Protein AF-A0AA96JZN0-F1 (afdb_monomer)

pLDDT: mean 90.64, std 12.5, range [36.22, 98.31]

Foldseek 3Di:
DDDPPDPDLVLVLLVLVLQLLVLLLLLLCCLQDPVSVPPDPPVVSVVSNVVSLVVNLVSCVVPVPVNVVSVVLVVVSVVLSVVCVVPVPPVVSNVVSVVSSVVSVVSSVVSVVVSVVVVVD

Radius of gyration: 16.07 Å; Cα contacts (8 Å, |Δi|>4): 79; chains: 1; bounding box: 52×25×39 Å

Secondary structure (DSSP, 8-state):
-PPP----HHHHHHHHHHHHHHHHHHHHHHHH-TTGGGSS-HHHHHHHHHHHHHHHHHHTTT-HHHHHHHHHHHHHHHHHHHHHHH-TT-HHHHHHHHHHHHHHHHHHHHHHHHHHHHHT-

Organism: NCBI:txid3020900

Solvent-accessible surface area (backbone atoms only — not comparable to full-atom values): 6782 Å² total; per-residue (Å²): 132,83,74,80,85,68,76,55,68,67,54,56,50,46,53,44,48,40,53,39,46,50,47,55,42,49,51,47,42,39,67,77,30,79,73,55,48,68,76,54,62,67,72,61,49,54,48,54,45,53,53,39,50,50,52,45,50,59,73,24,62,88,41,56,70,62,29,54,49,52,53,50,52,48,54,51,51,52,52,49,46,57,51,30,74,76,42,78,82,42,64,68,52,51,53,50,46,52,53,52,41,54,54,40,51,54,52,45,52,54,47,48,54,49,48,54,56,65,69,72,107

Nearest PDB structures (foldseek):
  7ah0-assembly1_A  TM=4.803E-01  e=3.529E+00  synthetic construct
  4tx5-assembly1_B  TM=3.724E-01  e=3.728E+00  Homo sapiens
  8to0-assembly1_C  TM=3.781E-01  e=8.976E+00  Mus musculus
  6ixg-assembly2_B  TM=2.733E-01  e=5.785E+00  Homo sapiens

Sequence (121 aa):
MTEPDTPLPHITTTETLVRFYVLLSQYIDRCLDEATKRSLPEGEFQKHLAETHTQVTELLTTNRVVKNKAETEFQRITTLCEQFLKTPNDQTLKSSLHHEHDVLRIKMLALSDLLAVFRSV

Mean predicted aligned error: 5.16 Å

Structure (mmCIF, N/CA/C/O backbone):
data_AF-A0AA96JZN0-F1
#
_entry.id   AF-A0AA96JZN0-F1
#
loop_
_atom_site.group_PDB
_atom_site.id
_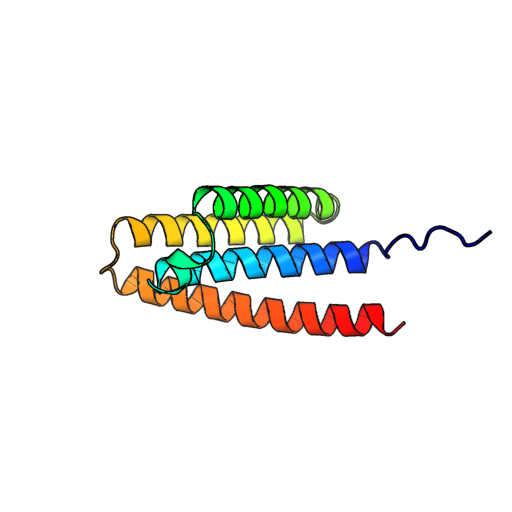atom_site.type_symbol
_atom_site.label_atom_id
_atom_site.label_alt_id
_atom_site.label_comp_id
_atom_site.label_asym_id
_atom_site.label_entity_id
_atom_site.label_seq_id
_atom_site.pdbx_PDB_ins_code
_atom_site.Cartn_x
_atom_site.Cartn_y
_atom_site.Cartn_z
_atom_site.occupancy
_atom_site.B_iso_or_equiv
_atom_site.auth_seq_id
_atom_site.auth_comp_id
_atom_site.auth_asym_id
_atom_site.auth_atom_id
_atom_site.pdbx_PDB_model_num
ATOM 1 N N . MET A 1 1 ? 35.779 6.752 -16.414 1.00 36.22 1 MET A N 1
ATOM 2 C CA . MET A 1 1 ? 34.559 7.527 -16.120 1.00 36.22 1 MET A CA 1
ATOM 3 C C . MET A 1 1 ? 33.462 6.504 -15.936 1.00 36.22 1 MET A C 1
ATOM 5 O O . MET A 1 1 ? 33.042 5.917 -16.919 1.00 36.22 1 MET A O 1
ATOM 9 N N . THR A 1 2 ? 33.140 6.163 -14.694 1.00 43.53 2 THR A N 1
ATOM 10 C CA . THR A 1 2 ? 32.021 5.273 -14.370 1.00 43.53 2 THR A CA 1
ATOM 11 C C . THR A 1 2 ? 30.747 6.043 -14.697 1.00 43.53 2 THR A C 1
ATOM 13 O O . THR A 1 2 ? 30.541 7.123 -14.142 1.00 43.53 2 THR A O 1
ATOM 16 N N . GLU A 1 3 ? 29.959 5.564 -15.660 1.00 51.66 3 GLU A N 1
ATOM 17 C CA . GLU A 1 3 ? 28.617 6.101 -15.894 1.00 51.66 3 GLU A CA 1
ATOM 18 C C . GLU A 1 3 ? 27.842 6.050 -14.569 1.00 51.66 3 GLU A C 1
ATOM 20 O O . GLU A 1 3 ? 27.996 5.081 -13.820 1.00 51.66 3 GLU A O 1
ATOM 25 N N . PRO A 1 4 ? 27.075 7.097 -14.217 1.00 52.47 4 PRO A N 1
ATOM 26 C CA . PRO A 1 4 ? 26.229 7.038 -13.040 1.00 52.47 4 PRO A CA 1
ATOM 27 C C . PRO A 1 4 ? 25.249 5.883 -13.235 1.00 52.47 4 PRO A C 1
ATOM 29 O O . PRO A 1 4 ? 24.447 5.900 -14.171 1.00 52.47 4 PRO A O 1
ATOM 32 N N . ASP A 1 5 ? 25.369 4.886 -12.361 1.00 58.72 5 ASP A N 1
ATOM 33 C CA . ASP A 1 5 ? 24.528 3.697 -12.290 1.00 58.72 5 ASP A CA 1
ATOM 34 C C . ASP A 1 5 ? 23.094 4.153 -11.998 1.00 58.72 5 ASP A C 1
ATOM 36 O O . ASP A 1 5 ? 22.682 4.361 -10.855 1.00 58.72 5 ASP A O 1
ATOM 40 N N . THR A 1 6 ? 22.381 4.508 -13.065 1.00 60.56 6 THR A N 1
ATOM 41 C CA . THR A 1 6 ? 21.038 5.060 -12.973 1.00 60.56 6 THR A CA 1
ATOM 42 C C . THR A 1 6 ? 20.131 3.861 -12.753 1.00 60.56 6 THR A C 1
ATOM 44 O O . THR A 1 6 ? 20.064 3.008 -13.643 1.00 60.56 6 THR A O 1
ATOM 47 N N . PRO A 1 7 ? 19.461 3.746 -11.592 1.00 68.69 7 PRO A N 1
ATOM 48 C CA . PRO A 1 7 ? 18.688 2.558 -11.278 1.00 68.69 7 PRO A CA 1
ATOM 49 C C . PRO A 1 7 ? 17.664 2.309 -12.382 1.00 68.69 7 PRO A C 1
ATOM 51 O O . PRO A 1 7 ? 16.976 3.228 -12.837 1.00 68.69 7 PRO A O 1
ATOM 54 N N . LEU A 1 8 ? 17.607 1.059 -12.850 1.00 84.62 8 LEU A N 1
ATOM 55 C CA . LEU A 1 8 ? 16.758 0.690 -13.974 1.00 84.62 8 LEU A CA 1
ATOM 56 C C . LEU A 1 8 ? 15.305 1.091 -13.659 1.00 84.62 8 LEU A C 1
ATOM 58 O O . LEU A 1 8 ? 14.813 0.759 -12.576 1.00 84.62 8 LEU A O 1
ATOM 62 N N . PRO A 1 9 ? 14.576 1.750 -14.582 1.00 88.38 9 PRO A N 1
ATOM 63 C CA . PRO A 1 9 ? 13.260 2.322 -14.280 1.00 88.38 9 PRO A CA 1
ATOM 64 C C . PRO A 1 9 ? 12.256 1.330 -13.673 1.00 88.38 9 PRO A C 1
ATOM 66 O O . PRO A 1 9 ? 11.439 1.695 -12.826 1.00 88.38 9 PRO A O 1
ATOM 69 N N . HIS A 1 10 ? 12.325 0.057 -14.075 1.00 90.06 10 HIS A N 1
ATOM 70 C CA . HIS A 1 10 ? 11.462 -1.000 -13.550 1.00 90.06 10 HIS A CA 1
ATOM 71 C C . HIS A 1 10 ? 11.814 -1.399 -12.107 1.00 90.06 10 HIS A C 1
ATOM 73 O O . HIS A 1 10 ? 10.900 -1.714 -11.345 1.00 90.06 10 HIS A O 1
ATOM 79 N N . ILE A 1 11 ? 13.088 -1.327 -11.702 1.00 94.25 11 ILE A N 1
ATOM 80 C CA . ILE A 1 11 ? 13.515 -1.533 -10.310 1.00 94.25 11 ILE A CA 1
ATOM 81 C C . ILE A 1 11 ? 12.946 -0.408 -9.451 1.00 94.25 11 ILE A C 1
ATOM 83 O O . ILE A 1 11 ? 12.186 -0.685 -8.528 1.00 94.25 11 ILE A O 1
ATOM 87 N N . THR A 1 12 ? 13.200 0.854 -9.811 1.00 93.94 12 THR A N 1
ATOM 88 C CA . THR A 1 12 ? 12.691 2.017 -9.062 1.00 93.94 12 THR A CA 1
ATOM 89 C C . THR A 1 12 ? 11.165 2.014 -8.952 1.00 93.94 12 THR A C 1
ATOM 91 O O . THR A 1 12 ? 10.613 2.261 -7.878 1.00 93.94 12 THR A O 1
ATOM 94 N N . THR A 1 13 ? 10.460 1.688 -10.040 1.00 94.31 13 THR A N 1
ATOM 95 C CA . THR A 1 13 ? 8.991 1.585 -10.032 1.00 94.31 13 THR A CA 1
ATOM 96 C C . THR A 1 13 ? 8.511 0.496 -9.076 1.00 94.31 13 THR A C 1
ATOM 98 O O . THR A 1 13 ? 7.612 0.729 -8.268 1.00 94.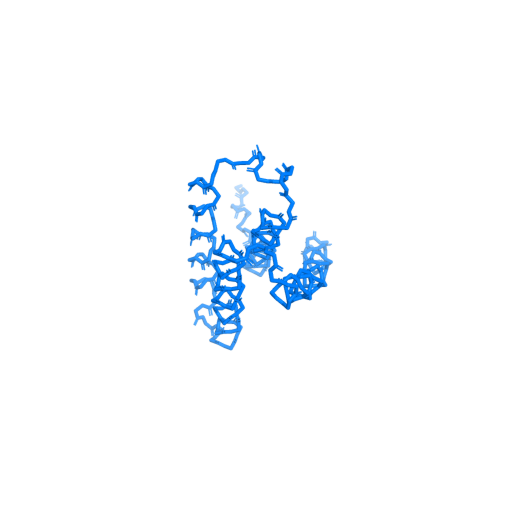31 13 THR A O 1
ATOM 101 N N . THR A 1 14 ? 9.128 -0.685 -9.131 1.00 95.75 14 THR A N 1
ATOM 102 C CA . THR A 1 14 ? 8.735 -1.822 -8.291 1.00 95.75 14 THR A CA 1
ATOM 103 C C . THR A 1 14 ? 9.067 -1.564 -6.816 1.00 95.75 14 THR A C 1
ATOM 105 O O . THR A 1 14 ? 8.237 -1.833 -5.955 1.00 95.75 14 THR A O 1
ATOM 108 N N . GLU A 1 15 ? 10.212 -0.950 -6.504 1.00 96.12 15 GLU A N 1
ATOM 109 C CA . GLU A 1 15 ? 10.581 -0.531 -5.141 1.00 96.12 15 GLU A CA 1
ATOM 110 C C . GLU A 1 15 ? 9.583 0.468 -4.557 1.00 96.12 15 GLU A C 1
ATOM 112 O O . GLU A 1 15 ? 9.183 0.356 -3.396 1.00 96.12 15 GLU A O 1
ATOM 117 N N . THR A 1 16 ? 9.158 1.435 -5.369 1.00 96.75 16 THR A N 1
ATOM 118 C CA . THR A 1 16 ? 8.204 2.462 -4.943 1.00 96.75 16 THR A CA 1
ATOM 119 C C . THR A 1 16 ? 6.824 1.848 -4.698 1.00 96.75 16 THR A C 1
ATOM 121 O O . THR A 1 16 ? 6.182 2.174 -3.701 1.00 96.75 16 THR A O 1
ATOM 124 N N . LEU A 1 17 ? 6.403 0.888 -5.531 1.00 97.19 17 LEU A N 1
ATOM 125 C CA . LEU A 1 17 ? 5.186 0.101 -5.308 1.00 97.19 17 LEU A CA 1
ATOM 126 C C . LEU A 1 17 ? 5.257 -0.757 -4.039 1.00 97.19 17 LEU A C 1
ATOM 128 O O . LEU A 1 17 ? 4.281 -0.815 -3.294 1.00 97.19 17 LEU A O 1
ATOM 132 N N . VAL A 1 18 ? 6.398 -1.392 -3.753 1.00 97.69 18 VAL A N 1
ATOM 133 C CA . VAL A 1 18 ? 6.583 -2.126 -2.491 1.00 97.69 18 VAL A CA 1
ATOM 134 C C . VAL A 1 18 ? 6.439 -1.178 -1.306 1.00 97.69 18 VAL A C 1
ATOM 136 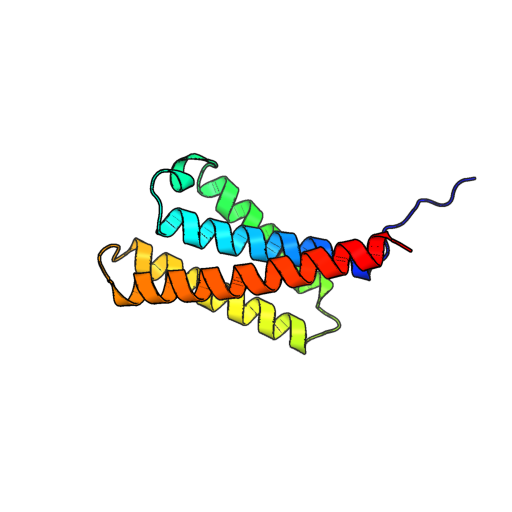O O . VAL A 1 18 ? 5.652 -1.458 -0.406 1.00 97.69 18 VAL A O 1
ATOM 139 N N . ARG A 1 19 ? 7.131 -0.030 -1.319 1.00 97.56 19 ARG A N 1
ATOM 140 C CA . ARG A 1 19 ? 7.035 0.972 -0.244 1.00 97.56 19 ARG A CA 1
ATOM 141 C C . ARG A 1 19 ? 5.599 1.455 -0.045 1.00 97.56 19 ARG A C 1
ATOM 143 O O . ARG A 1 19 ? 5.144 1.569 1.089 1.00 97.56 19 ARG A O 1
ATOM 150 N N . PHE A 1 20 ? 4.883 1.697 -1.137 1.00 98.25 20 PHE A N 1
ATOM 151 C CA . PHE A 1 20 ? 3.481 2.095 -1.116 1.00 98.25 20 PHE A CA 1
ATOM 152 C C . PHE A 1 20 ? 2.588 1.060 -0.421 1.00 98.25 20 PHE A C 1
ATOM 154 O O . PHE A 1 20 ? 1.844 1.408 0.495 1.00 98.25 20 PHE A O 1
ATOM 161 N N . TYR A 1 21 ? 2.700 -0.217 -0.794 1.00 98.12 21 TYR A N 1
ATOM 162 C CA . TYR A 1 21 ? 1.900 -1.272 -0.170 1.00 98.12 21 TYR A CA 1
ATOM 163 C C . TYR A 1 21 ? 2.311 -1.565 1.278 1.00 98.12 21 TYR A C 1
ATOM 165 O O . TYR A 1 21 ? 1.442 -1.868 2.095 1.00 98.12 21 TYR A O 1
ATOM 173 N N . VAL A 1 22 ? 3.591 -1.396 1.627 1.00 96.56 22 VAL A N 1
ATOM 174 C CA . VAL A 1 22 ? 4.059 -1.454 3.021 1.00 96.56 22 VAL A CA 1
ATOM 175 C C . VAL A 1 22 ? 3.391 -0.368 3.860 1.00 96.56 22 VAL A C 1
ATOM 177 O O . VAL A 1 22 ? 2.876 -0.669 4.933 1.00 96.56 22 VAL A O 1
ATOM 180 N N . LEU A 1 23 ? 3.348 0.877 3.376 1.00 96.62 23 LEU A N 1
ATOM 181 C CA . LEU A 1 23 ? 2.703 1.976 4.101 1.00 96.62 23 LEU A CA 1
ATOM 182 C C . LEU A 1 23 ? 1.194 1.745 4.254 1.00 96.62 23 LEU A C 1
ATOM 184 O O . LEU A 1 23 ? 0.653 1.977 5.329 1.00 96.62 23 LEU A O 1
ATOM 188 N N . LEU A 1 24 ? 0.511 1.221 3.232 1.00 97.62 24 LEU A N 1
ATOM 189 C CA . LEU A 1 24 ? -0.903 0.847 3.361 1.00 97.62 24 LEU A CA 1
ATOM 190 C C . LEU A 1 24 ? -1.124 -0.266 4.395 1.00 97.62 24 LEU A C 1
ATOM 192 O O . LEU A 1 24 ? -2.051 -0.170 5.196 1.00 97.62 24 LEU A O 1
ATOM 196 N N . SER A 1 25 ? -0.252 -1.278 4.426 1.00 96.25 25 SER A N 1
ATOM 197 C CA . SER A 1 25 ? -0.303 -2.349 5.429 1.00 96.25 25 SER A CA 1
ATOM 198 C C . SER A 1 25 ? -0.110 -1.788 6.834 1.00 96.25 25 SER A C 1
ATOM 200 O O . SER A 1 25 ? -0.914 -2.055 7.720 1.00 96.25 25 SER A O 1
ATOM 202 N N . GLN A 1 26 ? 0.887 -0.917 7.011 1.00 94.62 26 GLN A N 1
ATOM 203 C CA . GLN A 1 26 ? 1.133 -0.229 8.275 1.00 94.62 26 GLN A CA 1
ATOM 204 C C . GLN A 1 26 ? -0.057 0.633 8.700 1.00 94.62 26 GLN A C 1
ATOM 206 O O . GLN A 1 26 ? -0.325 0.734 9.894 1.00 94.62 26 GLN A O 1
ATOM 211 N N . TYR A 1 27 ? -0.797 1.238 7.764 1.00 95.25 27 TYR A N 1
ATOM 212 C CA . TYR A 1 27 ? -1.994 1.993 8.131 1.00 95.25 27 TYR A CA 1
ATOM 213 C C . TYR A 1 27 ? -3.063 1.077 8.737 1.00 95.25 27 TYR A C 1
ATOM 215 O O . TYR A 1 27 ? -3.662 1.411 9.761 1.00 95.25 27 TYR A O 1
ATOM 223 N N . ILE A 1 28 ? -3.263 -0.100 8.137 1.00 95.50 28 ILE A N 1
ATOM 224 C CA . ILE A 1 28 ? -4.181 -1.115 8.658 1.00 95.50 28 ILE A CA 1
ATOM 225 C C . ILE A 1 28 ? -3.711 -1.603 10.034 1.00 95.50 28 ILE A C 1
ATOM 227 O O . ILE A 1 28 ? -4.509 -1.639 10.971 1.00 95.50 28 ILE A O 1
ATOM 231 N N . ASP A 1 29 ? -2.421 -1.898 10.195 1.00 93.25 29 ASP A N 1
ATOM 232 C CA . ASP A 1 29 ? -1.858 -2.347 11.473 1.00 93.25 29 ASP A CA 1
ATOM 233 C C . ASP A 1 29 ? -2.044 -1.296 12.571 1.00 93.25 29 ASP A C 1
ATOM 235 O O . ASP A 1 29 ? -2.454 -1.620 13.681 1.00 93.25 29 ASP A O 1
ATOM 239 N N . ARG A 1 30 ? -1.843 -0.011 12.257 1.00 91.31 30 ARG A N 1
ATOM 240 C CA . ARG A 1 30 ? -2.118 1.100 13.183 1.00 91.31 30 ARG A CA 1
ATOM 241 C C . ARG A 1 30 ? -3.597 1.218 13.543 1.00 91.31 30 ARG A C 1
ATOM 243 O O . ARG A 1 30 ? -3.909 1.731 14.612 1.00 91.31 30 ARG A O 1
ATOM 250 N N . CYS A 1 31 ? -4.514 0.774 12.687 1.00 90.88 31 CYS A N 1
ATOM 251 C CA . CYS A 1 31 ? -5.934 0.725 13.027 1.00 90.88 31 CYS A CA 1
ATOM 252 C C . CYS A 1 31 ? -6.238 -0.439 13.977 1.00 90.88 31 CYS A C 1
ATOM 254 O O . CYS A 1 31 ? -6.972 -0.258 14.947 1.00 90.88 31 CYS A O 1
ATOM 256 N N . LEU A 1 32 ? -5.666 -1.616 13.710 1.00 90.19 32 LEU A N 1
ATOM 257 C CA . LEU A 1 32 ? -5.981 -2.866 14.405 1.00 90.19 32 LEU A CA 1
ATOM 258 C C . LEU A 1 32 ? -5.200 -3.078 15.712 1.00 90.19 32 LEU A C 1
ATOM 260 O O . LEU A 1 32 ? -5.693 -3.786 16.592 1.00 90.19 32 LEU A O 1
ATOM 264 N N . ASP A 1 33 ? -4.008 -2.491 15.840 1.00 83.75 33 ASP A N 1
ATOM 265 C CA . ASP A 1 33 ? -3.073 -2.726 16.940 1.00 83.75 33 ASP A CA 1
ATOM 266 C C . ASP A 1 33 ? -2.577 -1.423 17.597 1.00 83.75 33 ASP A C 1
ATOM 268 O O . ASP A 1 33 ? -1.921 -0.570 16.993 1.00 83.75 33 ASP A O 1
ATOM 272 N N . GLU A 1 34 ? -2.834 -1.310 18.901 1.00 64.06 34 GLU A N 1
ATOM 273 C CA . GLU A 1 34 ? -2.391 -0.200 19.749 1.00 64.06 34 GLU A CA 1
ATOM 274 C C . GLU A 1 34 ? -0.863 -0.121 19.899 1.00 64.06 34 GLU A C 1
ATOM 276 O O . GLU A 1 34 ? -0.324 0.966 20.125 1.00 64.06 34 GLU A O 1
ATOM 281 N N . ALA A 1 35 ? -0.139 -1.241 19.777 1.00 62.66 35 ALA A N 1
ATOM 282 C CA . ALA A 1 35 ? 1.322 -1.236 19.840 1.00 62.66 35 ALA A CA 1
ATOM 283 C C . ALA A 1 35 ? 1.927 -0.588 18.586 1.00 62.66 35 ALA A C 1
ATOM 285 O O . ALA A 1 35 ? 2.857 0.218 18.687 1.00 62.66 35 ALA A O 1
ATOM 286 N N . THR A 1 36 ? 1.341 -0.855 17.417 1.00 65.25 36 THR A N 1
ATOM 287 C CA . THR A 1 36 ? 1.795 -0.302 16.135 1.00 65.25 36 THR A CA 1
ATOM 288 C C . THR A 1 36 ? 1.480 1.194 15.989 1.00 65.25 36 THR A C 1
ATOM 290 O O . THR A 1 36 ? 2.232 1.923 15.338 1.00 65.25 36 THR A O 1
ATOM 293 N N . LYS A 1 37 ? 0.460 1.719 16.688 1.00 61.59 37 LYS A N 1
ATOM 294 C CA . LYS A 1 37 ? 0.200 3.174 16.774 1.00 61.59 37 LYS A CA 1
ATOM 295 C C . LYS A 1 37 ? 1.380 3.980 17.333 1.00 61.59 37 LYS A C 1
ATOM 297 O O . LYS A 1 37 ? 1.507 5.164 17.027 1.00 61.59 37 LYS A O 1
ATOM 302 N N . ARG A 1 38 ? 2.256 3.360 18.135 1.00 59.50 38 ARG A N 1
ATOM 303 C CA . ARG A 1 38 ? 3.349 4.042 18.857 1.00 59.50 38 ARG A CA 1
ATOM 304 C C . ARG A 1 38 ? 4.676 4.123 18.095 1.00 59.50 38 ARG A C 1
ATOM 306 O O . ARG A 1 38 ? 5.596 4.753 18.603 1.00 59.50 38 ARG A O 1
ATOM 313 N N . SER A 1 39 ? 4.801 3.493 16.924 1.00 70.19 39 SER A N 1
ATOM 314 C CA . SER A 1 39 ? 6.083 3.390 16.204 1.00 70.19 39 SER A CA 1
ATOM 315 C C . SER A 1 39 ? 6.528 4.708 15.558 1.00 70.19 39 SER A C 1
ATOM 317 O O . SER A 1 39 ? 7.663 5.134 15.752 1.00 70.19 39 SER A O 1
ATOM 319 N N . LEU A 1 40 ? 5.626 5.368 14.829 1.00 72.12 40 LEU A N 1
ATOM 320 C CA . LEU A 1 40 ? 5.839 6.662 14.178 1.00 72.12 40 LEU A CA 1
ATOM 321 C C . LEU A 1 40 ? 4.716 7.641 14.567 1.00 72.12 40 LEU A C 1
ATOM 323 O O . LEU A 1 40 ? 3.558 7.206 14.675 1.00 72.12 40 LEU A O 1
ATOM 327 N N . PRO A 1 41 ? 5.002 8.945 14.759 1.00 83.69 41 PRO A N 1
ATOM 328 C CA . PRO A 1 41 ? 3.962 9.953 14.929 1.00 83.69 41 PRO A CA 1
ATOM 329 C C . PRO A 1 41 ? 2.987 9.952 13.747 1.00 83.69 41 PRO A C 1
ATOM 331 O O . PRO A 1 41 ? 3.399 9.895 12.590 1.00 83.69 41 PRO A O 1
ATOM 334 N N . GLU A 1 42 ? 1.688 10.060 14.033 1.00 83.94 42 GLU A N 1
ATOM 335 C CA . GLU A 1 42 ? 0.634 9.954 13.012 1.00 83.94 42 GLU A CA 1
ATOM 336 C C . GLU A 1 42 ? 0.817 10.958 11.862 1.00 83.94 42 GLU A C 1
ATOM 338 O O . GLU A 1 42 ? 0.696 10.592 10.698 1.00 83.94 42 GLU A O 1
ATOM 343 N N . GLY A 1 43 ? 1.191 12.206 12.164 1.00 86.50 43 GLY A N 1
ATOM 344 C CA . GLY A 1 43 ? 1.407 13.226 11.132 1.00 86.50 43 GLY A CA 1
ATOM 345 C C . GLY A 1 43 ? 2.565 12.904 10.181 1.00 86.50 43 GLY A C 1
ATOM 346 O O . GLY A 1 43 ? 2.483 13.183 8.987 1.00 86.50 43 GLY A O 1
ATOM 347 N N . GLU A 1 44 ? 3.627 12.279 10.688 1.00 90.00 44 GLU A N 1
ATOM 348 C CA . GLU A 1 44 ? 4.771 11.873 9.872 1.00 90.00 44 GLU A CA 1
ATOM 349 C C . GLU A 1 44 ? 4.432 10.645 9.018 1.00 90.00 44 GLU A C 1
ATOM 351 O O . GLU A 1 44 ? 4.794 10.586 7.844 1.00 90.00 44 GLU A O 1
ATOM 356 N N . PHE A 1 45 ? 3.667 9.701 9.569 1.00 91.56 45 PHE A N 1
ATOM 357 C CA . PHE A 1 45 ? 3.145 8.562 8.817 1.00 91.56 45 PHE A CA 1
ATOM 358 C C . PHE A 1 45 ? 2.267 9.005 7.637 1.00 91.56 45 PHE A C 1
ATOM 360 O O . PHE A 1 45 ? 2.519 8.612 6.496 1.00 91.56 45 PHE A O 1
ATOM 367 N N . GLN A 1 46 ? 1.283 9.875 7.891 1.00 92.00 46 GLN A N 1
ATOM 368 C CA . GLN A 1 46 ? 0.376 10.377 6.855 1.00 92.00 46 GLN A CA 1
ATOM 369 C C . GLN A 1 46 ? 1.125 11.138 5.756 1.00 92.00 46 GLN A C 1
ATOM 371 O O . GLN A 1 46 ? 0.814 10.990 4.574 1.00 92.00 46 GLN A O 1
ATOM 376 N N . LYS A 1 47 ? 2.162 11.901 6.127 1.00 95.12 47 LYS A N 1
ATOM 377 C CA . LYS A 1 47 ? 3.040 12.570 5.164 1.00 95.12 47 LYS A CA 1
ATOM 378 C C . LYS A 1 47 ? 3.752 11.563 4.256 1.00 95.12 47 LYS A C 1
ATOM 380 O O . LYS A 1 47 ? 3.649 11.684 3.038 1.00 95.12 47 LYS A O 1
ATOM 385 N N . HIS A 1 48 ? 4.415 10.553 4.823 1.00 94.75 48 HIS A N 1
ATOM 386 C CA . HIS A 1 48 ? 5.111 9.531 4.032 1.00 94.75 48 HIS A CA 1
ATOM 387 C C . HIS A 1 48 ? 4.163 8.753 3.111 1.00 94.75 48 HIS A C 1
ATOM 389 O O . HIS A 1 48 ? 4.517 8.459 1.965 1.00 94.75 48 HIS A O 1
ATOM 395 N N . LEU A 1 49 ? 2.955 8.440 3.588 1.00 96.31 49 LEU A N 1
ATOM 396 C CA . LEU A 1 49 ? 1.922 7.783 2.791 1.00 96.31 49 LEU A CA 1
ATOM 397 C C . LEU A 1 49 ? 1.491 8.656 1.602 1.00 96.31 49 LEU A C 1
ATOM 399 O O . LEU A 1 49 ? 1.460 8.166 0.472 1.00 96.31 49 LEU A O 1
ATOM 403 N N . ALA A 1 50 ? 1.219 9.943 1.828 1.00 96.62 50 ALA A N 1
ATOM 404 C CA . ALA A 1 50 ? 0.813 10.878 0.778 1.00 96.62 50 ALA A CA 1
ATOM 405 C C . ALA A 1 50 ? 1.922 11.122 -0.263 1.00 96.62 50 ALA A C 1
ATOM 407 O O . ALA A 1 50 ? 1.663 11.109 -1.471 1.00 96.62 50 ALA A O 1
ATOM 408 N N . GLU A 1 51 ? 3.167 11.299 0.188 1.00 97.75 51 GLU A N 1
ATOM 409 C CA . GLU A 1 51 ? 4.331 11.463 -0.690 1.00 97.75 51 GLU A CA 1
ATOM 410 C C . GLU A 1 51 ? 4.558 10.214 -1.547 1.00 97.75 51 GLU A C 1
ATOM 412 O O . GLU A 1 51 ? 4.701 10.312 -2.766 1.00 97.75 51 GLU A O 1
ATOM 417 N N . THR A 1 52 ? 4.511 9.026 -0.939 1.00 97.69 52 THR A N 1
ATOM 418 C CA . THR A 1 52 ? 4.702 7.763 -1.664 1.00 97.69 52 THR A CA 1
ATOM 419 C C . THR A 1 52 ? 3.557 7.496 -2.646 1.00 97.69 52 THR A C 1
ATOM 421 O O . THR A 1 52 ? 3.803 7.064 -3.771 1.00 97.69 52 THR A O 1
ATOM 424 N N . HIS A 1 53 ? 2.308 7.794 -2.271 1.00 97.88 53 HIS A N 1
ATOM 425 C CA . HIS A 1 53 ? 1.161 7.706 -3.179 1.00 97.88 53 HIS A CA 1
ATOM 426 C C . HIS A 1 53 ? 1.336 8.616 -4.405 1.00 97.88 53 HIS A C 1
ATOM 428 O O . HIS A 1 53 ? 1.098 8.186 -5.536 1.00 97.88 53 HIS A O 1
ATOM 434 N N . THR A 1 54 ? 1.810 9.848 -4.198 1.00 97.69 54 THR A N 1
ATOM 435 C CA . THR A 1 54 ? 2.095 10.794 -5.289 1.00 97.69 54 THR A CA 1
ATOM 436 C C . THR A 1 54 ? 3.176 10.243 -6.221 1.00 97.69 54 THR A C 1
ATOM 438 O O . THR A 1 54 ? 2.964 10.182 -7.430 1.00 97.69 54 THR A O 1
ATOM 441 N N . GLN A 1 55 ? 4.276 9.721 -5.668 1.00 97.00 55 GLN A N 1
ATOM 442 C CA . GLN A 1 55 ? 5.356 9.110 -6.453 1.00 97.00 55 GLN A CA 1
ATOM 443 C C . GLN A 1 55 ? 4.873 7.916 -7.292 1.00 97.00 55 GLN A C 1
ATOM 445 O O . GLN A 1 55 ? 5.189 7.829 -8.477 1.00 97.00 55 GLN A O 1
ATOM 450 N N . VAL A 1 56 ? 4.078 7.004 -6.718 1.00 96.06 56 VAL A N 1
ATOM 451 C CA . VAL A 1 56 ? 3.494 5.872 -7.467 1.00 96.06 56 VAL A CA 1
ATOM 452 C C . VAL A 1 56 ? 2.619 6.369 -8.617 1.00 96.06 56 VAL A C 1
ATOM 454 O O . VAL A 1 56 ? 2.721 5.881 -9.743 1.00 96.06 56 VAL A O 1
ATOM 457 N N . THR A 1 57 ? 1.771 7.356 -8.343 1.00 95.62 57 THR A N 1
ATOM 458 C CA . THR A 1 57 ? 0.839 7.947 -9.311 1.00 95.62 57 THR A CA 1
ATOM 459 C C . THR A 1 57 ? 1.576 8.579 -10.493 1.00 95.62 57 THR A C 1
ATOM 461 O O . THR A 1 57 ? 1.149 8.431 -11.642 1.00 95.62 57 THR A O 1
ATOM 464 N N . GLU A 1 58 ? 2.692 9.256 -10.219 1.00 95.50 58 GLU A N 1
ATOM 465 C CA . GLU A 1 58 ? 3.567 9.864 -11.222 1.00 95.50 58 GLU A CA 1
ATOM 466 C C . GLU A 1 58 ? 4.294 8.802 -12.055 1.00 95.50 58 GLU A C 1
ATOM 468 O O . GLU A 1 58 ? 4.204 8.828 -13.287 1.00 95.50 58 GLU A O 1
ATOM 473 N N . LEU A 1 59 ? 4.930 7.819 -11.405 1.00 94.62 59 LEU A N 1
ATOM 474 C CA . LEU A 1 59 ? 5.664 6.734 -12.071 1.00 94.62 59 LEU A CA 1
ATOM 475 C C . LEU A 1 59 ? 4.768 5.893 -12.991 1.00 94.62 59 LEU A C 1
ATOM 477 O O . LEU A 1 59 ? 5.212 5.422 -14.038 1.00 94.62 59 LEU A O 1
ATOM 481 N N . LEU A 1 60 ? 3.491 5.732 -12.640 1.00 94.38 60 LEU A N 1
ATOM 482 C CA . LEU A 1 60 ? 2.526 4.948 -13.412 1.00 94.38 60 LEU A CA 1
ATOM 483 C C . LEU A 1 60 ? 1.753 5.762 -14.460 1.00 94.38 60 LEU A C 1
ATOM 485 O O . LEU A 1 60 ? 0.827 5.235 -15.077 1.00 94.38 60 LEU A O 1
ATOM 489 N N . THR A 1 61 ? 2.119 7.021 -14.718 1.00 92.06 61 THR A N 1
ATOM 490 C CA . THR A 1 61 ? 1.388 7.895 -15.660 1.00 92.06 61 THR A CA 1
ATOM 491 C C . THR A 1 61 ? 1.233 7.281 -17.059 1.00 92.06 61 THR A C 1
ATOM 493 O O . THR A 1 61 ? 0.198 7.459 -17.708 1.00 92.06 61 THR A O 1
ATOM 496 N N . THR A 1 62 ? 2.225 6.515 -17.520 1.00 89.38 62 THR A N 1
ATOM 497 C CA . THR A 1 62 ? 2.199 5.826 -18.823 1.00 89.38 62 THR A CA 1
ATOM 498 C C . THR A 1 62 ? 1.382 4.530 -18.802 1.00 89.38 62 THR A C 1
ATOM 500 O O . THR A 1 62 ? 0.878 4.109 -19.843 1.00 89.38 62 THR A O 1
ATOM 503 N N . ASN A 1 63 ? 1.174 3.924 -17.628 1.00 92.81 63 ASN A N 1
ATOM 504 C CA . ASN A 1 63 ? 0.371 2.719 -17.434 1.00 92.81 63 ASN A CA 1
ATOM 505 C C . ASN A 1 63 ? -0.897 3.031 -16.628 1.00 92.81 63 ASN A C 1
ATOM 507 O O . ASN A 1 63 ? -1.027 2.696 -15.448 1.00 92.81 63 ASN A O 1
ATOM 511 N N . ARG A 1 64 ? -1.872 3.644 -17.310 1.00 94.00 64 ARG A N 1
ATOM 512 C CA . ARG A 1 64 ? -3.150 4.072 -16.713 1.00 94.00 64 ARG A CA 1
ATOM 513 C C . ARG A 1 64 ? -3.911 2.941 -16.021 1.00 94.00 64 ARG A C 1
ATOM 515 O O . ARG A 1 64 ? -4.597 3.185 -15.039 1.00 94.00 64 ARG A O 1
ATOM 522 N N . VAL A 1 65 ? -3.794 1.705 -16.508 1.00 96.19 65 VAL A N 1
ATOM 523 C CA . VAL A 1 65 ? -4.490 0.558 -15.909 1.00 96.19 65 VAL A CA 1
ATOM 524 C C . VAL A 1 65 ? -3.931 0.252 -14.523 1.00 96.19 65 VAL A C 1
ATOM 526 O O . VAL A 1 65 ? -4.701 0.082 -13.581 1.00 96.19 65 VAL A O 1
ATOM 529 N N . VAL A 1 66 ? -2.605 0.183 -14.386 1.00 94.44 66 VAL A N 1
ATOM 530 C CA . VAL A 1 66 ? -1.965 -0.081 -13.088 1.00 94.44 66 VAL A CA 1
ATOM 531 C C . VAL A 1 66 ? -2.121 1.123 -12.162 1.00 94.44 66 VAL A C 1
ATOM 533 O O . VAL A 1 66 ? -2.440 0.934 -10.991 1.00 94.44 66 VAL A O 1
ATOM 536 N N . LYS A 1 67 ? -2.007 2.346 -12.697 1.00 96.75 67 LYS A N 1
ATOM 537 C CA . LYS A 1 67 ? -2.267 3.586 -11.957 1.00 96.75 67 LYS A CA 1
ATOM 538 C C . LYS A 1 67 ? -3.655 3.590 -11.309 1.00 96.75 67 LYS A C 1
ATOM 540 O O . LYS A 1 67 ? -3.755 3.672 -10.091 1.00 96.75 67 LYS A O 1
ATOM 545 N N . ASN A 1 68 ? -4.710 3.416 -12.107 1.00 97.00 68 ASN A N 1
ATOM 546 C CA . ASN A 1 68 ? -6.089 3.457 -11.615 1.00 97.00 68 ASN A CA 1
ATOM 547 C C . ASN A 1 68 ? -6.356 2.366 -10.566 1.00 97.00 68 ASN A C 1
ATOM 549 O O . ASN A 1 68 ? -7.123 2.575 -9.627 1.00 97.00 68 ASN A O 1
ATOM 553 N N . LYS A 1 69 ? -5.728 1.190 -10.716 1.00 96.38 69 LYS A N 1
ATOM 554 C CA . LYS A 1 69 ? -5.813 0.115 -9.719 1.00 96.38 69 LYS A CA 1
ATOM 555 C C . LYS A 1 69 ? -5.179 0.533 -8.393 1.00 96.38 69 LYS A C 1
ATOM 557 O O . LYS A 1 69 ? -5.829 0.385 -7.365 1.00 96.38 69 LYS A O 1
ATOM 562 N N . ALA A 1 70 ? -3.966 1.086 -8.418 1.00 96.75 70 ALA A N 1
ATOM 563 C CA . ALA A 1 70 ? -3.285 1.558 -7.213 1.00 96.75 70 ALA A CA 1
ATOM 564 C C . ALA A 1 70 ? -4.060 2.692 -6.515 1.00 96.75 70 ALA A C 1
ATOM 566 O O . ALA A 1 70 ? -4.214 2.661 -5.298 1.00 96.75 70 ALA A O 1
ATOM 567 N N . GLU A 1 71 ? -4.617 3.641 -7.276 1.00 97.75 71 GLU A N 1
ATOM 568 C CA . GLU A 1 71 ? -5.461 4.724 -6.742 1.00 97.75 71 GLU A CA 1
ATOM 569 C C . GLU A 1 71 ? -6.757 4.188 -6.108 1.00 97.75 71 GLU A C 1
ATOM 571 O O . GLU A 1 71 ? -7.153 4.625 -5.028 1.00 97.75 71 GLU A O 1
ATOM 576 N N . THR A 1 72 ? -7.407 3.207 -6.741 1.00 97.81 72 THR A N 1
ATOM 577 C CA . THR A 1 72 ? -8.621 2.575 -6.193 1.00 97.81 72 THR A CA 1
ATOM 578 C C . THR A 1 72 ? -8.314 1.824 -4.897 1.00 97.81 72 THR A C 1
ATOM 580 O O . THR A 1 72 ? -9.066 1.919 -3.927 1.00 97.81 72 THR A O 1
ATOM 583 N N . GLU A 1 73 ? -7.202 1.086 -4.862 1.00 97.44 73 GLU A N 1
ATOM 584 C CA . GLU A 1 73 ? -6.734 0.378 -3.666 1.00 97.44 73 GLU A CA 1
ATOM 585 C C . GLU A 1 73 ? -6.415 1.362 -2.535 1.00 97.44 73 GLU A C 1
ATOM 587 O O . GLU A 1 73 ? -6.881 1.158 -1.414 1.00 97.44 73 GLU A O 1
ATOM 592 N N . PHE A 1 74 ? -5.713 2.459 -2.845 1.00 98.31 74 PHE A N 1
ATOM 593 C CA . PHE A 1 74 ? -5.438 3.546 -1.906 1.00 98.31 74 PHE A CA 1
ATOM 594 C C . PHE A 1 74 ? -6.725 4.077 -1.278 1.00 98.31 74 PHE A C 1
ATOM 596 O O . PHE A 1 74 ? -6.882 4.011 -0.064 1.00 98.31 74 PHE A O 1
ATOM 603 N N . GLN A 1 75 ? -7.662 4.548 -2.107 1.00 98.25 75 GLN A N 1
ATOM 604 C CA . GLN A 1 75 ? -8.918 5.148 -1.653 1.00 98.25 75 GLN A CA 1
ATOM 605 C C . GLN A 1 75 ? -9.748 4.178 -0.816 1.00 98.25 75 GLN A C 1
ATOM 607 O O . GLN A 1 75 ? -10.315 4.564 0.206 1.00 98.25 75 GLN A O 1
ATOM 612 N N . ARG A 1 76 ? -9.826 2.914 -1.239 1.00 97.94 76 ARG A N 1
ATOM 613 C CA . ARG A 1 76 ? -10.571 1.877 -0.525 1.00 97.94 76 ARG A CA 1
ATOM 614 C C . ARG A 1 76 ? -9.990 1.634 0.866 1.00 97.94 76 ARG A C 1
ATOM 616 O O . ARG A 1 76 ? -10.745 1.632 1.834 1.00 97.94 76 ARG A O 1
ATOM 623 N N . ILE A 1 77 ? -8.674 1.449 0.968 1.00 97.94 77 ILE A N 1
ATOM 624 C CA . ILE A 1 77 ? -8.007 1.158 2.243 1.00 97.94 77 ILE A CA 1
ATOM 625 C C . ILE A 1 77 ? -8.055 2.374 3.167 1.00 97.94 77 ILE A C 1
ATOM 627 O O . ILE A 1 77 ? -8.413 2.226 4.332 1.00 97.94 77 ILE A O 1
ATOM 631 N N . THR A 1 78 ? -7.767 3.580 2.669 1.00 97.00 78 THR A N 1
ATOM 632 C CA . THR A 1 78 ? -7.810 4.790 3.505 1.00 97.00 78 THR A CA 1
ATOM 633 C C . THR A 1 78 ? -9.212 5.058 4.036 1.00 97.00 78 THR A C 1
ATOM 635 O O . THR A 1 78 ? -9.369 5.285 5.234 1.00 97.00 78 THR A O 1
ATOM 638 N N . THR A 1 79 ? -10.236 4.921 3.188 1.00 97.94 79 THR A N 1
ATOM 639 C CA . THR A 1 79 ? -11.642 5.037 3.599 1.00 97.94 79 THR A CA 1
ATOM 640 C C . THR A 1 79 ? -11.992 4.012 4.675 1.00 97.94 79 THR A C 1
ATOM 642 O O . THR A 1 79 ? -12.639 4.353 5.665 1.00 97.94 79 THR A O 1
ATOM 645 N N . LEU A 1 80 ? -11.558 2.760 4.510 1.00 97.44 80 LEU A N 1
ATOM 646 C CA . LEU A 1 80 ? -11.836 1.691 5.464 1.00 97.44 80 LEU A CA 1
ATOM 647 C C . LEU A 1 80 ? -11.167 1.948 6.823 1.00 97.44 80 LEU A C 1
ATOM 649 O O . LEU A 1 80 ? -11.816 1.812 7.861 1.00 97.44 80 LEU A O 1
ATOM 653 N N . CYS A 1 81 ? -9.90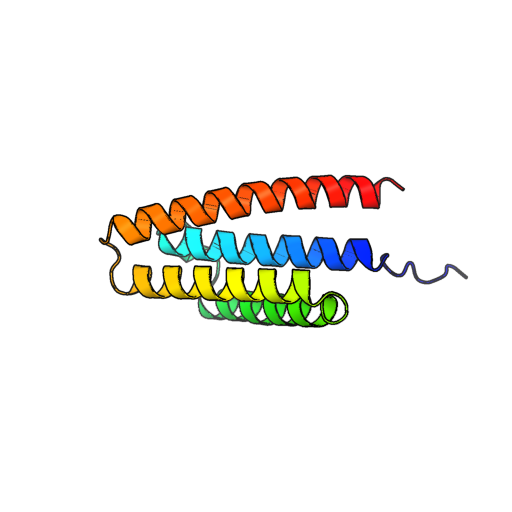3 2.377 6.821 1.00 95.56 81 CYS A N 1
ATOM 654 C CA . CYS A 1 81 ? -9.178 2.776 8.026 1.00 95.56 81 CYS A CA 1
ATOM 655 C C . CYS A 1 81 ? -9.870 3.950 8.735 1.00 95.56 81 CYS A C 1
ATOM 657 O O . CYS A 1 81 ? -10.136 3.883 9.933 1.00 95.56 81 CYS A O 1
ATOM 659 N N . GLU A 1 82 ? -10.237 5.006 8.004 1.00 95.31 82 GLU A N 1
ATOM 660 C CA . GLU A 1 82 ? -10.935 6.167 8.568 1.00 95.31 82 GLU A CA 1
ATOM 661 C C . GLU A 1 82 ? -12.301 5.812 9.166 1.00 95.31 82 GLU A C 1
ATOM 663 O O . GLU A 1 82 ? -12.684 6.354 10.206 1.00 95.31 82 GLU A O 1
ATOM 668 N N . GLN A 1 83 ? -13.051 4.915 8.519 1.00 96.44 83 GLN A N 1
ATOM 669 C CA . GLN A 1 83 ? -14.315 4.406 9.051 1.00 96.44 83 GLN A CA 1
ATOM 670 C C . GLN A 1 83 ? -14.081 3.614 10.336 1.00 96.44 83 GLN A C 1
ATOM 672 O O . GLN A 1 83 ? -14.735 3.879 11.343 1.00 96.44 83 GLN A O 1
ATOM 677 N N . PHE A 1 84 ? -13.107 2.703 10.341 1.00 95.44 84 PHE A N 1
ATOM 678 C CA .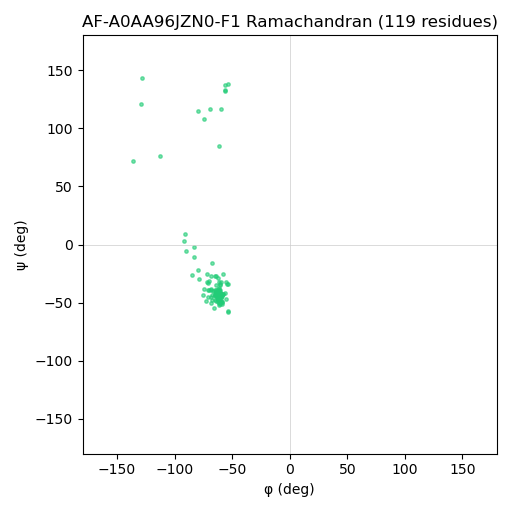 PHE A 1 84 ? -12.789 1.906 11.521 1.00 95.44 84 PHE A CA 1
ATOM 679 C C . PHE A 1 84 ? -12.341 2.771 12.705 1.00 95.44 84 PHE A C 1
ATOM 681 O O . PHE A 1 84 ? -12.786 2.54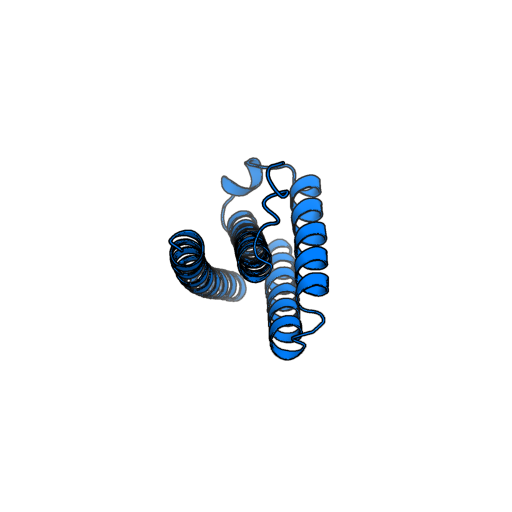8 13.826 1.00 95.44 84 PHE A O 1
ATOM 688 N N . LEU A 1 85 ? -11.536 3.811 12.471 1.00 91.69 85 LEU A N 1
ATOM 689 C CA . LEU A 1 85 ? -11.117 4.747 13.521 1.00 91.69 85 LEU A CA 1
ATOM 690 C C . LEU A 1 85 ? -12.298 5.505 14.153 1.00 91.69 85 LEU A C 1
ATOM 692 O O . LEU A 1 85 ? -12.236 5.856 15.331 1.00 91.69 85 LEU A O 1
ATOM 696 N N . LYS A 1 86 ? -13.384 5.737 13.403 1.00 94.12 86 LYS A N 1
ATOM 697 C CA . LYS A 1 86 ? -14.626 6.344 13.919 1.00 94.12 86 LYS A CA 1
ATOM 698 C C . LYS A 1 86 ? -15.494 5.338 14.678 1.00 94.12 86 LYS A C 1
ATOM 700 O O . LYS A 1 86 ? -16.210 5.734 15.596 1.00 94.12 86 LYS A O 1
ATOM 705 N N . THR A 1 87 ? -15.429 4.055 14.322 1.00 93.19 87 THR A N 1
ATOM 706 C CA . THR A 1 87 ? -16.210 2.970 14.943 1.00 93.19 87 THR A CA 1
ATOM 707 C C . THR A 1 87 ? -15.354 1.717 15.214 1.00 93.19 87 THR A C 1
ATOM 709 O O . THR A 1 87 ? -15.553 0.688 14.565 1.00 93.19 87 THR A O 1
ATOM 712 N N . PRO A 1 88 ? -14.435 1.742 16.205 1.00 86.31 88 PRO A N 1
ATOM 713 C CA . PRO A 1 88 ? -13.418 0.689 16.384 1.00 86.31 88 PRO A CA 1
ATOM 714 C C . PRO A 1 88 ? -13.953 -0.689 16.804 1.00 86.31 88 PRO A C 1
ATOM 716 O O . PRO A 1 88 ? -13.250 -1.691 16.706 1.00 86.31 88 PRO A O 1
ATOM 719 N N . ASN A 1 89 ? -15.196 -0.753 17.287 1.00 90.56 89 ASN A N 1
ATOM 720 C CA . ASN A 1 89 ? -15.851 -2.002 17.692 1.00 90.56 89 ASN A CA 1
ATOM 721 C C . ASN A 1 89 ? -16.665 -2.648 16.556 1.00 90.56 89 ASN A C 1
ATOM 723 O O . ASN A 1 89 ? -17.335 -3.655 16.783 1.00 90.56 89 ASN A O 1
ATOM 727 N N . ASP A 1 90 ? -16.644 -2.075 15.349 1.00 94.50 90 ASP A N 1
ATOM 728 C CA . ASP A 1 90 ? -17.327 -2.655 14.197 1.00 94.50 90 ASP A CA 1
ATOM 729 C C . A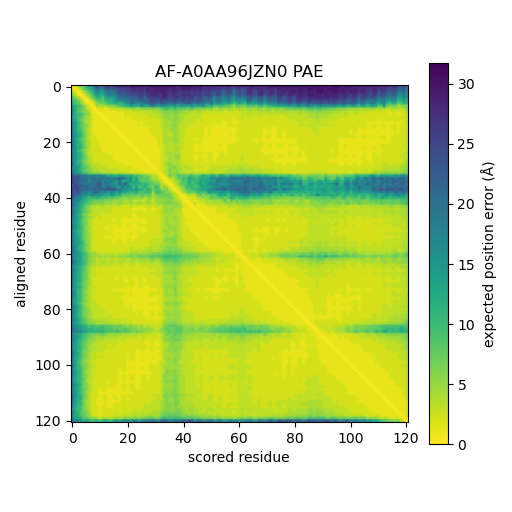SP A 1 90 ? -16.557 -3.879 13.680 1.00 94.50 90 ASP A C 1
ATOM 731 O O . ASP A 1 90 ? -15.486 -3.782 13.071 1.00 94.50 90 ASP A O 1
ATOM 735 N N . GLN A 1 91 ? -17.132 -5.057 13.919 1.00 95.12 91 GLN A N 1
ATOM 736 C CA . GLN A 1 91 ? -16.529 -6.326 13.533 1.00 95.12 91 GLN A CA 1
ATOM 737 C C . GLN A 1 91 ? -16.480 -6.525 12.009 1.00 95.12 91 GLN A C 1
ATOM 739 O O . GLN A 1 91 ? -15.578 -7.199 11.515 1.00 95.12 91 GLN A O 1
ATOM 744 N N . THR A 1 92 ? -17.398 -5.916 11.255 1.00 96.69 92 THR A N 1
ATOM 745 C CA . THR A 1 92 ? -17.423 -5.990 9.786 1.00 96.69 92 THR A CA 1
ATOM 746 C C . THR A 1 92 ? -16.265 -5.195 9.198 1.00 96.69 92 THR A C 1
ATOM 748 O O . THR A 1 92 ? -15.546 -5.690 8.323 1.00 96.69 92 THR A O 1
ATOM 751 N N . LEU A 1 93 ? -16.035 -3.985 9.716 1.00 95.94 93 LEU A N 1
ATOM 752 C CA . LEU A 1 93 ? -14.890 -3.161 9.330 1.00 95.94 93 LEU A CA 1
ATOM 753 C C . LEU A 1 93 ? -13.574 -3.831 9.737 1.00 95.94 93 LEU A C 1
ATOM 755 O O . LEU A 1 93 ? -12.647 -3.890 8.930 1.00 95.94 93 LEU A O 1
ATOM 759 N N . LYS A 1 94 ? -13.515 -4.429 10.935 1.00 95.88 94 LYS A N 1
ATOM 760 C CA . LYS A 1 94 ? -12.346 -5.195 11.390 1.00 95.88 94 LYS A CA 1
ATOM 761 C C . LYS A 1 94 ? -12.011 -6.361 10.455 1.00 95.88 94 LYS A C 1
ATOM 763 O O . LYS A 1 94 ? -10.863 -6.516 10.047 1.00 95.88 94 LYS A O 1
ATOM 768 N N . SER A 1 95 ? -13.002 -7.177 10.096 1.00 96.75 95 SER A N 1
ATOM 769 C CA . SER A 1 95 ? -12.817 -8.288 9.154 1.00 96.75 95 SER A CA 1
ATOM 770 C C . SER A 1 95 ? -12.400 -7.807 7.764 1.00 96.75 95 SER A C 1
ATOM 772 O O . SER A 1 95 ? -11.545 -8.429 7.137 1.00 96.75 95 SER A O 1
ATOM 774 N N . SER A 1 96 ? -12.951 -6.683 7.304 1.00 97.56 96 SER A N 1
ATOM 775 C CA . SER A 1 96 ? -12.564 -6.074 6.027 1.00 97.56 96 SER A CA 1
ATOM 776 C C . SER A 1 96 ? -11.109 -5.596 6.048 1.00 97.56 96 SER A C 1
ATOM 778 O O . SER A 1 96 ? -10.382 -5.827 5.087 1.00 97.56 96 SER A O 1
ATOM 780 N N . LEU A 1 97 ? -10.649 -4.996 7.153 1.00 97.06 97 LEU A N 1
ATOM 781 C CA . LEU A 1 97 ? -9.256 -4.569 7.316 1.00 97.06 97 LEU A CA 1
ATOM 782 C C . LEU A 1 97 ? -8.294 -5.761 7.295 1.00 97.06 97 LEU A C 1
ATOM 784 O O . LEU A 1 97 ? -7.286 -5.711 6.598 1.00 97.06 97 LEU A O 1
ATOM 788 N N . HIS A 1 98 ? -8.622 -6.854 7.992 1.00 96.81 98 HIS A N 1
ATOM 789 C CA . HIS A 1 98 ? -7.825 -8.083 7.922 1.00 96.81 98 HIS A CA 1
ATOM 790 C C . HIS A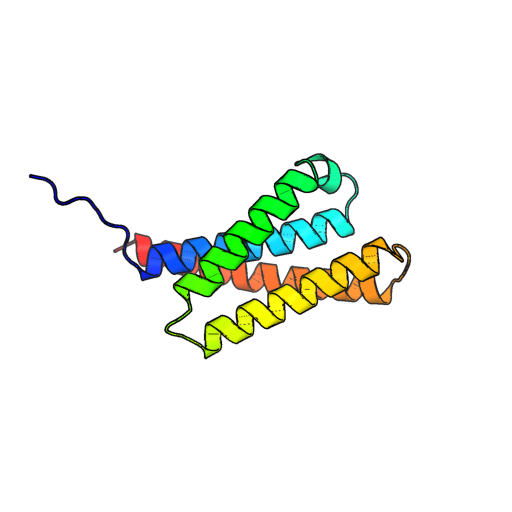 1 98 ? -7.761 -8.654 6.499 1.00 96.81 98 HIS A C 1
ATOM 792 O O . HIS A 1 98 ? -6.690 -9.053 6.050 1.00 96.81 98 HIS A O 1
ATOM 798 N N . HIS A 1 99 ? -8.878 -8.638 5.766 1.00 97.81 99 HIS A N 1
ATOM 799 C CA . HIS A 1 99 ? -8.897 -9.082 4.374 1.00 97.81 99 HIS A CA 1
ATOM 800 C C . HIS A 1 99 ? -7.993 -8.223 3.476 1.00 97.81 99 HIS A C 1
ATOM 802 O O . HIS A 1 99 ? -7.192 -8.762 2.714 1.00 97.81 99 HIS A O 1
ATOM 808 N N . GLU A 1 100 ? -8.082 -6.894 3.584 1.00 97.88 100 GLU A N 1
ATOM 809 C CA . GLU A 1 100 ? -7.197 -5.985 2.847 1.00 97.88 100 GLU A CA 1
ATOM 810 C C . GLU A 1 100 ? -5.727 -6.213 3.210 1.00 97.88 100 GLU A C 1
ATOM 812 O O . GLU A 1 100 ? -4.876 -6.283 2.324 1.00 97.88 100 GLU A O 1
ATOM 817 N N . HIS A 1 101 ? -5.427 -6.410 4.494 1.00 96.88 101 HIS A N 1
ATOM 818 C CA . HIS A 1 101 ? -4.078 -6.703 4.964 1.00 96.88 101 HIS A CA 1
ATOM 819 C C . HIS A 1 101 ? -3.508 -7.989 4.333 1.00 96.88 101 HIS A C 1
ATOM 821 O O . HIS A 1 101 ? -2.368 -7.995 3.863 1.00 96.88 101 HIS A O 1
ATOM 827 N N . ASP A 1 102 ? -4.299 -9.061 4.232 1.00 97.56 102 ASP A N 1
ATOM 828 C CA . ASP A 1 102 ? -3.870 -10.305 3.578 1.00 97.56 102 ASP A CA 1
ATOM 829 C C . ASP A 1 102 ? -3.613 -10.116 2.074 1.00 97.56 102 ASP A C 1
ATOM 831 O O . ASP A 1 102 ? -2.626 -10.626 1.532 1.00 97.56 102 ASP A O 1
ATOM 835 N N . VAL A 1 103 ? -4.453 -9.329 1.393 1.00 97.56 103 VAL A N 1
ATOM 836 C CA . VAL A 1 103 ? -4.253 -8.975 -0.021 1.00 97.56 103 VAL A CA 1
ATOM 837 C C . VAL A 1 103 ? -2.950 -8.193 -0.214 1.00 97.56 103 VAL A C 1
ATOM 839 O O . VAL A 1 103 ? -2.176 -8.498 -1.129 1.00 97.56 103 VAL A O 1
ATOM 842 N N . LEU A 1 104 ? -2.676 -7.210 0.649 1.00 97.69 104 LEU A N 1
ATOM 843 C CA . LEU A 1 104 ? -1.430 -6.443 0.617 1.00 97.69 104 LEU A CA 1
ATOM 844 C C . LEU A 1 104 ? -0.216 -7.335 0.868 1.00 97.69 104 LEU A C 1
ATOM 846 O O . LEU A 1 104 ? 0.774 -7.229 0.143 1.00 97.69 104 LEU A O 1
ATOM 850 N N . ARG A 1 105 ? -0.298 -8.261 1.830 1.00 96.75 105 ARG A N 1
ATOM 851 C CA . ARG A 1 105 ? 0.772 -9.224 2.119 1.00 96.75 105 ARG A CA 1
ATOM 852 C C . ARG A 1 105 ? 1.158 -10.031 0.881 1.00 96.75 105 ARG A C 1
ATOM 854 O O . ARG A 1 105 ? 2.344 -10.146 0.577 1.00 96.75 105 ARG A O 1
ATOM 861 N N . ILE A 1 106 ? 0.177 -10.549 0.142 1.00 97.88 106 ILE A N 1
ATOM 862 C CA . ILE A 1 106 ? 0.420 -11.316 -1.090 1.00 97.88 106 ILE A CA 1
ATOM 863 C C . ILE A 1 106 ? 1.119 -10.447 -2.145 1.00 97.88 106 ILE A C 1
ATOM 865 O O . ILE A 1 106 ? 2.112 -10.873 -2.736 1.00 97.88 106 ILE A O 1
ATOM 869 N N . LYS A 1 107 ? 0.642 -9.214 -2.361 1.00 97.19 107 LYS A N 1
ATOM 870 C CA . LYS A 1 107 ? 1.246 -8.272 -3.321 1.00 97.19 107 LYS A CA 1
ATOM 871 C C . LYS A 1 107 ? 2.687 -7.929 -2.956 1.00 97.19 107 LYS A C 1
ATOM 873 O O . LYS A 1 107 ? 3.550 -7.928 -3.829 1.00 97.19 107 LYS A O 1
ATOM 878 N N . MET A 1 108 ? 2.951 -7.657 -1.679 1.00 97.50 108 MET A N 1
ATOM 879 C CA . MET A 1 108 ? 4.288 -7.321 -1.193 1.00 97.50 108 MET A CA 1
ATOM 880 C C . MET A 1 108 ? 5.270 -8.476 -1.379 1.00 97.50 108 MET A C 1
ATOM 882 O O . MET A 1 108 ? 6.389 -8.230 -1.823 1.00 97.50 108 MET A O 1
ATOM 886 N N . LEU A 1 109 ? 4.860 -9.720 -1.100 1.00 97.56 109 LEU A N 1
ATOM 887 C CA . LEU A 1 109 ? 5.692 -10.901 -1.352 1.00 97.56 109 LEU A CA 1
ATOM 888 C C . LEU A 1 109 ? 6.030 -11.025 -2.842 1.00 97.56 109 LEU A C 1
ATOM 890 O O . LEU A 1 109 ? 7.203 -11.055 -3.200 1.00 97.56 109 LEU A O 1
ATOM 894 N N . ALA A 1 110 ? 5.020 -10.970 -3.714 1.00 97.94 110 ALA A N 1
ATOM 895 C CA . ALA A 1 110 ? 5.222 -11.085 -5.158 1.00 97.94 110 ALA A CA 1
ATOM 896 C C . ALA A 1 110 ? 6.130 -9.981 -5.731 1.00 97.94 110 ALA A C 1
ATOM 898 O O . ALA A 1 110 ? 6.999 -10.253 -6.558 1.00 97.94 110 ALA A O 1
ATOM 899 N N . LEU A 1 111 ? 5.952 -8.730 -5.295 1.00 97.38 111 LEU A N 1
ATOM 900 C CA . LEU A 1 111 ? 6.792 -7.613 -5.735 1.00 97.38 111 LEU A CA 1
ATOM 901 C C . LEU A 1 111 ? 8.215 -7.697 -5.168 1.00 97.38 111 LEU A C 1
ATOM 903 O O . LEU A 1 111 ? 9.157 -7.300 -5.849 1.00 97.38 111 LEU A O 1
ATOM 907 N N . SER A 1 112 ? 8.384 -8.221 -3.952 1.00 96.38 112 SER A N 1
ATOM 908 C CA . SER A 1 112 ? 9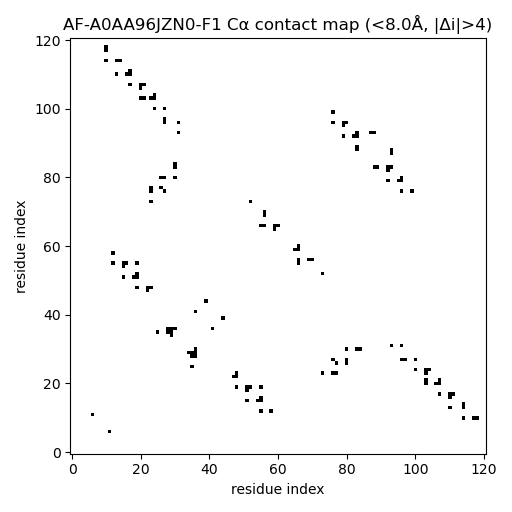.707 -8.434 -3.351 1.00 96.38 112 SER A CA 1
ATOM 909 C C . SER A 1 112 ? 10.487 -9.521 -4.090 1.00 96.38 112 SER A C 1
ATOM 911 O O . SER A 1 112 ? 11.658 -9.315 -4.406 1.00 96.38 112 SER A O 1
ATOM 913 N N . ASP A 1 113 ? 9.831 -10.630 -4.441 1.00 97.69 113 ASP A N 1
ATOM 914 C CA . ASP A 1 113 ? 10.425 -11.687 -5.266 1.00 97.69 113 ASP A CA 1
ATOM 915 C C . ASP A 1 113 ? 10.791 -11.153 -6.658 1.00 97.69 113 ASP A C 1
ATOM 917 O O . ASP A 1 113 ? 11.891 -11.390 -7.156 1.00 97.69 113 ASP A O 1
ATOM 921 N N . LEU A 1 114 ? 9.909 -10.353 -7.266 1.00 96.50 114 LEU A N 1
ATOM 922 C CA . LEU A 1 114 ? 10.178 -9.711 -8.551 1.00 96.50 114 LEU A CA 1
ATOM 923 C C . LEU A 1 114 ? 11.374 -8.745 -8.481 1.00 96.50 114 LEU A C 1
ATOM 925 O O . LEU A 1 114 ? 12.211 -8.741 -9.382 1.00 96.50 114 LEU A O 1
ATOM 929 N N . LEU A 1 115 ? 11.493 -7.956 -7.408 1.00 95.69 115 LEU A N 1
ATOM 930 C CA . LEU A 1 115 ? 12.661 -7.102 -7.175 1.00 95.69 115 LEU A CA 1
ATOM 931 C C . LEU A 1 115 ? 13.948 -7.908 -7.042 1.00 95.69 115 LEU A C 1
ATOM 933 O O . LEU A 1 115 ? 14.977 -7.488 -7.568 1.00 95.69 115 LEU A O 1
ATOM 937 N N . ALA A 1 116 ? 13.905 -9.047 -6.348 1.00 95.75 116 ALA A N 1
ATOM 938 C CA . ALA A 1 116 ? 15.060 -9.928 -6.231 1.00 95.75 116 ALA A CA 1
ATOM 939 C C . ALA A 1 116 ? 15.500 -10.444 -7.610 1.00 95.75 116 ALA A C 1
ATOM 941 O O . ALA A 1 116 ? 16.691 -10.416 -7.912 1.00 95.75 116 ALA A O 1
ATOM 942 N N . VAL A 1 117 ? 14.547 -10.818 -8.473 1.00 95.62 117 VAL A N 1
ATOM 943 C CA . VAL A 1 117 ? 14.829 -11.201 -9.865 1.00 95.62 117 VAL A CA 1
ATOM 944 C C . VAL A 1 117 ? 15.457 -10.041 -10.637 1.00 95.62 117 VAL A C 1
ATOM 946 O O . VAL A 1 117 ? 16.516 -10.225 -11.229 1.00 95.62 117 VAL A O 1
ATOM 949 N N . PHE A 1 118 ? 14.873 -8.839 -10.600 1.00 93.88 118 PHE A N 1
ATOM 950 C CA . PHE A 1 118 ? 15.416 -7.685 -11.329 1.00 93.88 118 PHE A CA 1
ATOM 951 C C . PHE A 1 118 ? 16.821 -7.274 -10.879 1.00 93.88 118 PHE A C 1
ATOM 953 O O . PHE A 1 118 ? 17.600 -6.805 -11.698 1.00 93.88 118 PHE A O 1
ATOM 960 N N . ARG A 1 119 ? 17.156 -7.461 -9.599 1.00 92.31 119 ARG A N 1
ATOM 961 C CA . ARG A 1 119 ? 18.487 -7.155 -9.046 1.00 92.31 119 ARG A CA 1
ATOM 962 C C . ARG A 1 119 ? 19.523 -8.257 -9.267 1.00 92.31 119 ARG A C 1
ATOM 964 O O . ARG A 1 119 ? 20.691 -8.048 -8.964 1.00 92.31 119 ARG A O 1
ATOM 971 N N . SER A 1 120 ? 19.102 -9.438 -9.715 1.00 90.88 120 SER A N 1
ATOM 972 C CA . SER A 1 120 ? 20.003 -10.571 -9.963 1.00 90.88 120 SER A CA 1
ATOM 973 C C . SER A 1 120 ? 20.691 -10.525 -11.332 1.00 90.88 120 SER A C 1
ATOM 975 O O . SER A 1 120 ? 21.477 -11.425 -11.634 1.00 90.88 120 SER A O 1
ATOM 977 N N . VAL A 1 121 ? 20.377 -9.509 -12.145 1.00 70.56 121 VAL A N 1
ATOM 978 C CA . VAL A 1 121 ? 20.828 -9.335 -13.534 1.00 70.56 121 VAL A CA 1
ATOM 979 C C . VAL A 1 121 ? 21.883 -8.245 -13.636 1.00 70.56 121 VAL A C 1
ATOM 981 O O . VAL A 1 121 ? 21.703 -7.203 -12.968 1.00 70.56 121 VAL A O 1
#